Protein AF-A0A35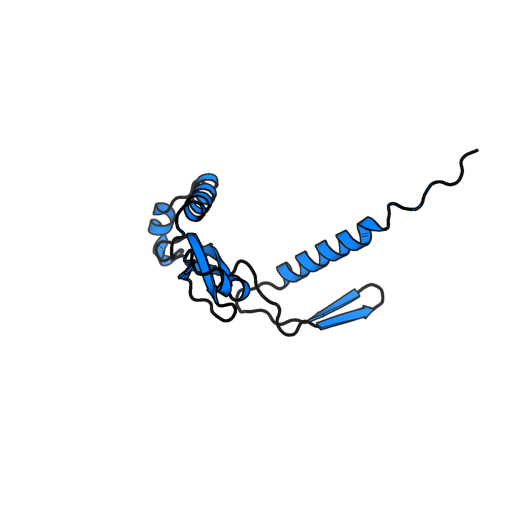3BDF8-F1 (afdb_monomer)

Mean predicted aligned error: 8.3 Å

Radius of gyration: 21.59 Å; Cα contacts (8 Å, |Δi|>4): 158; chains: 1; bounding box: 40×44×65 Å

Secondary structure (DSSP, 8-state):
--EEEESS----EEPPTT-GGGGGGEEEEEEE-STTSPPP-THHHHHHHHHHHTTT--HHHHHHTTTT---EEEES--PPEEEEEEEEETTEEEEEEE--TT--HHHHHHHHHHHHHHHHHSGGGS-------

Structure (mmCIF, N/CA/C/O backbone):
data_AF-A0A353BDF8-F1
#
_entry.id   AF-A0A353BDF8-F1
#
loop_
_atom_site.group_PDB
_atom_site.id
_atom_site.type_symbol
_atom_site.label_atom_id
_atom_site.label_alt_id
_atom_site.label_comp_id
_atom_site.label_asym_id
_atom_site.label_entity_id
_atom_site.label_seq_id
_atom_site.pdbx_PDB_ins_code
_atom_site.Cartn_x
_atom_site.Cartn_y
_atom_site.Cartn_z
_atom_site.occupancy
_atom_site.B_iso_or_equiv
_atom_site.auth_seq_id
_atom_site.auth_comp_id
_atom_site.auth_asym_id
_atom_site.auth_atom_id
_atom_site.pdbx_PDB_model_num
ATOM 1 N N . GLY A 1 1 ? 1.182 9.377 14.504 1.00 87.31 1 GLY A N 1
ATOM 2 C CA . GLY A 1 1 ? -0.249 9.164 14.180 1.00 87.31 1 GLY A CA 1
ATOM 3 C C . GLY A 1 1 ? -0.483 8.105 13.114 1.00 87.31 1 GLY A C 1
ATOM 4 O O . GLY A 1 1 ? -1.536 7.474 13.132 1.00 87.31 1 GLY A O 1
ATOM 5 N N . ASP A 1 2 ? 0.470 7.899 12.197 1.00 91.94 2 ASP A N 1
ATOM 6 C CA . ASP A 1 2 ? 0.391 6.838 11.189 1.00 91.94 2 ASP A CA 1
ATOM 7 C C . ASP A 1 2 ? 0.354 5.431 11.790 1.00 91.94 2 ASP A C 1
ATOM 9 O O . ASP A 1 2 ? 0.802 5.192 12.915 1.00 91.94 2 ASP A O 1
ATOM 13 N N . VAL A 1 3 ? -0.135 4.488 10.988 1.00 95.38 3 VAL A N 1
ATOM 14 C CA . VAL A 1 3 ? -0.015 3.053 11.237 1.00 95.38 3 VAL A CA 1
ATOM 15 C C . VAL A 1 3 ? 1.011 2.477 10.274 1.00 95.38 3 VAL A C 1
ATOM 17 O O . VAL A 1 3 ? 0.960 2.716 9.068 1.00 95.38 3 VAL A O 1
ATOM 20 N N . VAL A 1 4 ? 1.942 1.700 10.812 1.00 95.62 4 VAL A N 1
ATOM 21 C CA . VAL A 1 4 ? 3.078 1.144 10.078 1.00 95.62 4 VAL A CA 1
ATOM 22 C C . VAL A 1 4 ? 3.203 -0.356 10.334 1.00 95.62 4 VAL A C 1
ATOM 24 O O . VAL A 1 4 ? 2.587 -0.908 11.249 1.00 95.62 4 VAL A O 1
ATOM 27 N N . CYS A 1 5 ? 4.023 -1.027 9.536 1.00 94.50 5 CYS A N 1
ATOM 28 C CA . CYS A 1 5 ? 4.575 -2.337 9.866 1.00 94.50 5 CYS A CA 1
ATOM 29 C C . CYS A 1 5 ? 6.077 -2.372 9.566 1.00 94.50 5 CYS A C 1
ATOM 31 O O . CYS A 1 5 ? 6.614 -1.480 8.911 1.00 94.50 5 CYS A O 1
ATOM 33 N N . ARG A 1 6 ? 6.762 -3.426 10.018 1.00 92.75 6 ARG A N 1
ATOM 34 C CA . ARG A 1 6 ? 8.134 -3.719 9.577 1.00 92.75 6 ARG A CA 1
ATOM 35 C C . ARG A 1 6 ? 8.141 -4.101 8.096 1.00 92.75 6 ARG A C 1
ATOM 37 O O . ARG A 1 6 ? 7.143 -4.619 7.591 1.00 92.75 6 ARG A O 1
ATOM 44 N N . ARG A 1 7 ? 9.257 -3.866 7.405 1.00 89.00 7 ARG A N 1
ATOM 45 C CA . ARG A 1 7 ? 9.406 -4.144 5.967 1.00 89.00 7 ARG A CA 1
ATOM 46 C C . ARG A 1 7 ? 9.099 -5.595 5.583 1.00 89.00 7 ARG A C 1
ATOM 48 O O . ARG A 1 7 ? 8.393 -5.830 4.603 1.00 89.00 7 ARG A O 1
ATOM 55 N N . ASP A 1 8 ? 9.561 -6.544 6.381 1.00 87.06 8 ASP A N 1
ATOM 56 C CA . ASP A 1 8 ? 9.359 -7.991 6.236 1.00 87.06 8 ASP A CA 1
ATOM 57 C C . ASP A 1 8 ? 8.060 -8.507 6.887 1.00 87.06 8 ASP A C 1
ATOM 59 O O . ASP A 1 8 ? 7.601 -9.608 6.592 1.00 87.06 8 ASP A O 1
ATOM 63 N N . GLY A 1 9 ? 7.427 -7.701 7.740 1.00 89.31 9 GLY A N 1
ATOM 64 C CA . GLY A 1 9 ? 6.200 -8.048 8.449 1.00 89.31 9 GLY A CA 1
ATOM 65 C C . GLY A 1 9 ? 4.930 -7.517 7.787 1.00 89.31 9 GLY A C 1
ATOM 66 O O . GLY A 1 9 ? 4.965 -6.714 6.861 1.00 89.31 9 GLY A O 1
ATOM 67 N N . THR A 1 10 ? 3.778 -7.944 8.297 1.00 90.69 10 THR A N 1
ATOM 68 C CA . THR A 1 10 ? 2.448 -7.427 7.906 1.00 90.69 10 THR A CA 1
ATOM 69 C C . THR A 1 10 ? 1.635 -6.932 9.099 1.00 90.69 10 THR A C 1
ATOM 71 O O . THR A 1 10 ? 0.531 -6.418 8.936 1.00 90.69 10 THR A O 1
ATOM 74 N N . ARG A 1 11 ? 2.164 -7.083 10.320 1.00 94.69 11 ARG A N 1
ATOM 75 C CA . ARG A 1 11 ? 1.449 -6.740 11.548 1.00 94.69 11 ARG A CA 1
ATOM 76 C C . ARG A 1 11 ? 1.414 -5.216 11.745 1.00 94.69 11 ARG A C 1
ATOM 78 O O . ARG A 1 11 ? 2.487 -4.630 11.905 1.00 94.69 11 ARG A O 1
ATOM 85 N N . PRO A 1 12 ? 0.224 -4.589 11.782 1.00 95.38 12 PRO A N 1
ATOM 86 C CA . PRO A 1 12 ? 0.090 -3.160 12.035 1.00 95.38 12 PRO A CA 1
ATOM 87 C C . PRO A 1 12 ? 0.435 -2.787 13.472 1.00 95.38 12 PRO A C 1
ATOM 89 O O . PRO A 1 12 ? 0.060 -3.493 14.410 1.00 95.38 12 PRO A O 1
ATOM 92 N N . PHE A 1 13 ? 1.074 -1.632 13.637 1.00 94.50 13 PHE A N 1
ATOM 93 C CA . PHE A 1 13 ? 1.218 -0.944 14.915 1.00 94.50 13 PHE A CA 1
ATOM 94 C C . PHE A 1 13 ? 1.272 0.581 14.709 1.00 94.50 13 PHE A C 1
ATOM 96 O O . PHE A 1 13 ? 1.656 1.039 13.630 1.00 94.50 13 PHE A O 1
ATOM 103 N N . PRO A 1 14 ? 0.861 1.385 15.705 1.00 93.75 14 PRO A N 1
ATOM 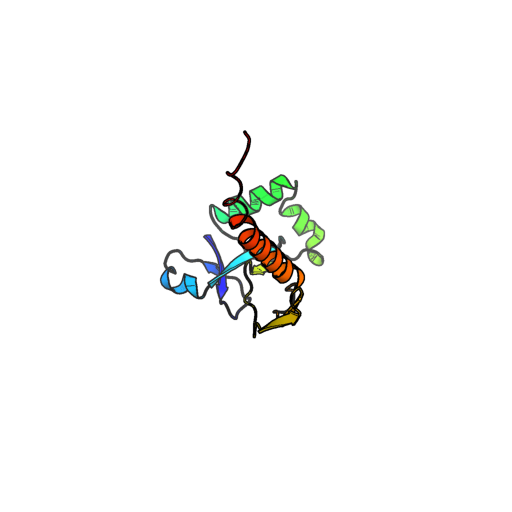104 C CA . PRO A 1 14 ? 0.927 2.837 15.599 1.00 93.75 14 PRO A CA 1
ATOM 105 C C . PRO A 1 14 ? 2.383 3.313 15.643 1.00 93.75 14 PRO A C 1
ATOM 107 O O . PRO A 1 14 ? 3.174 2.848 16.466 1.00 93.75 14 PRO A O 1
ATOM 110 N N . LEU A 1 15 ? 2.733 4.262 14.778 1.00 92.19 15 LEU A N 1
ATOM 111 C CA . LEU A 1 15 ? 4.035 4.917 14.799 1.00 92.19 15 LEU A CA 1
ATOM 112 C C . LEU A 1 15 ? 4.097 5.906 15.971 1.00 92.19 15 LEU A C 1
ATOM 114 O O . LEU A 1 15 ? 3.322 6.867 16.016 1.00 92.19 15 LEU A O 1
ATOM 118 N N . ALA A 1 16 ? 5.020 5.655 16.900 1.00 84.69 16 ALA A N 1
ATOM 119 C CA . ALA A 1 16 ? 5.311 6.539 18.025 1.00 84.69 16 ALA A CA 1
ATOM 120 C C . ALA A 1 16 ? 6.215 7.707 17.599 1.00 84.69 16 ALA A C 1
ATOM 122 O O . ALA A 1 16 ? 7.101 7.533 16.764 1.00 84.69 16 ALA A O 1
ATOM 123 N N . ASP A 1 17 ? 6.042 8.872 18.224 1.00 72.62 17 ASP A N 1
ATOM 124 C CA . ASP A 1 17 ? 6.739 10.107 17.831 1.00 72.62 17 ASP A CA 1
ATOM 125 C C . ASP A 1 17 ? 8.271 10.029 17.998 1.00 72.62 17 ASP A C 1
ATOM 127 O O . ASP A 1 17 ? 9.011 10.666 17.256 1.00 72.62 17 ASP A O 1
ATOM 131 N N . ALA A 1 18 ? 8.767 9.198 18.920 1.00 69.31 18 ALA A N 1
ATOM 132 C CA . ALA A 1 18 ? 10.200 9.001 19.165 1.00 69.31 18 ALA A CA 1
ATOM 133 C C . ALA A 1 18 ? 10.867 7.953 18.243 1.00 69.31 18 ALA A C 1
ATOM 135 O O . ALA A 1 18 ? 12.016 7.587 18.466 1.00 69.31 18 ALA A O 1
ATOM 136 N N . ALA A 1 19 ? 10.167 7.431 17.229 1.00 74.00 19 ALA A N 1
ATOM 137 C CA . ALA A 1 19 ? 10.642 6.316 16.400 1.00 74.00 19 ALA A CA 1
ATOM 138 C C . ALA A 1 19 ? 11.333 6.744 15.087 1.00 74.00 19 ALA A C 1
ATOM 140 O O . ALA A 1 19 ? 11.358 5.966 14.132 1.00 74.00 19 ALA A O 1
ATOM 141 N N . ALA A 1 20 ? 11.885 7.963 15.023 1.00 69.44 20 ALA A N 1
ATOM 142 C CA . ALA A 1 20 ? 12.468 8.531 13.801 1.00 69.44 20 ALA A CA 1
ATOM 143 C C . ALA A 1 20 ? 13.570 7.645 13.187 1.00 69.44 20 ALA A C 1
ATOM 145 O O . ALA A 1 20 ? 13.564 7.402 11.981 1.00 69.44 20 ALA A O 1
ATOM 146 N N . ASP A 1 21 ? 14.449 7.082 14.018 1.00 78.38 21 ASP A N 1
ATOM 147 C CA . ASP A 1 21 ? 15.570 6.246 13.564 1.00 78.38 21 ASP A CA 1
ATOM 148 C C . ASP A 1 21 ? 15.121 4.923 12.925 1.00 78.38 21 ASP A C 1
ATOM 150 O O . ASP A 1 21 ? 15.860 4.311 12.159 1.00 78.38 21 ASP A O 1
ATOM 154 N N . LEU A 1 22 ? 13.891 4.482 13.206 1.00 81.25 22 LEU A N 1
ATOM 155 C CA . LEU A 1 22 ? 13.336 3.247 12.657 1.00 81.25 22 LEU A CA 1
ATOM 156 C C . LEU A 1 22 ? 12.619 3.463 11.322 1.00 81.25 22 LEU A C 1
ATOM 158 O O . LEU A 1 22 ? 12.339 2.485 10.635 1.00 81.25 22 LEU A O 1
ATOM 162 N N . LEU A 1 23 ? 12.327 4.710 10.931 1.00 82.88 23 LEU A N 1
ATOM 163 C CA . LEU A 1 23 ? 11.543 5.026 9.729 1.00 82.88 23 LEU A CA 1
ATOM 164 C C . LEU A 1 23 ? 12.015 4.309 8.450 1.00 82.88 23 LEU A C 1
ATOM 166 O O . LEU A 1 23 ? 11.148 3.826 7.721 1.00 82.88 23 LEU A O 1
ATOM 170 N N . PRO A 1 24 ? 13.325 4.155 8.166 1.00 86.56 24 PRO A N 1
ATOM 171 C CA . PRO A 1 24 ? 13.776 3.447 6.966 1.00 86.56 24 PRO A CA 1
ATOM 172 C C . PRO A 1 24 ? 13.344 1.971 6.910 1.00 86.56 24 PRO A C 1
ATOM 174 O O . PRO A 1 24 ? 13.190 1.400 5.828 1.00 86.56 24 PRO A O 1
ATOM 177 N N . GLU A 1 25 ? 13.127 1.340 8.063 1.00 89.56 25 GLU A N 1
ATOM 178 C CA . GLU A 1 25 ? 12.728 -0.068 8.187 1.00 89.56 25 GLU A CA 1
ATOM 179 C C . GLU A 1 25 ? 11.207 -0.262 8.246 1.00 89.56 25 GLU A C 1
ATOM 181 O O . GLU A 1 25 ? 10.717 -1.399 8.280 1.00 89.56 25 GLU A O 1
ATOM 186 N N . LEU A 1 26 ? 10.454 0.838 8.276 1.00 93.00 26 LEU A N 1
ATOM 187 C CA . LEU A 1 26 ? 9.010 0.846 8.439 1.00 93.00 26 LEU A CA 1
ATOM 188 C C . LEU A 1 26 ? 8.312 1.145 7.120 1.00 93.00 26 LEU A C 1
ATOM 190 O O . LEU A 1 26 ? 8.772 1.934 6.300 1.00 93.00 26 LEU A O 1
ATOM 194 N N . ILE A 1 27 ? 7.167 0.498 6.929 1.00 94.50 27 ILE A N 1
ATOM 195 C CA . ILE A 1 27 ? 6.305 0.696 5.770 1.00 94.50 27 ILE A CA 1
ATOM 196 C C . ILE A 1 27 ? 4.993 1.315 6.254 1.00 94.50 27 ILE A C 1
ATOM 198 O O . ILE A 1 27 ? 4.342 0.722 7.124 1.00 94.50 27 ILE A O 1
ATOM 202 N N . PRO A 1 28 ? 4.583 2.479 5.715 1.00 94.69 28 PRO A N 1
ATOM 203 C CA . PRO A 1 28 ? 3.283 3.060 6.018 1.00 94.69 28 PRO A CA 1
ATOM 204 C C . PRO A 1 28 ? 2.162 2.163 5.496 1.00 94.69 28 PRO A C 1
ATOM 206 O O . PRO A 1 28 ? 2.283 1.527 4.440 1.00 94.69 28 PRO A O 1
ATOM 209 N N . MET A 1 29 ? 1.062 2.105 6.245 1.00 96.25 29 MET A N 1
ATOM 210 C CA . MET A 1 29 ? -0.061 1.239 5.919 1.00 96.25 29 MET A CA 1
ATOM 211 C C . MET A 1 29 ? -1.384 1.991 5.808 1.00 96.25 29 MET A C 1
ATOM 213 O O . MET A 1 29 ? -1.869 2.601 6.760 1.00 96.25 29 MET A O 1
ATOM 217 N N . GLY A 1 30 ? -2.005 1.860 4.640 1.00 95.44 30 GLY A N 1
ATOM 218 C CA . GLY A 1 30 ? -3.291 2.452 4.318 1.00 95.44 30 GLY A CA 1
ATOM 219 C C . GLY A 1 30 ? -4.462 1.676 4.930 1.00 95.44 30 GLY A C 1
ATOM 220 O O . GLY A 1 30 ? -4.325 0.488 5.264 1.00 95.44 30 GLY A O 1
ATOM 221 N N . PRO A 1 31 ? -5.618 2.338 5.089 1.00 95.69 31 PRO A N 1
ATOM 222 C CA . PRO A 1 31 ? -6.809 1.723 5.650 1.00 95.69 31 PRO A CA 1
ATOM 223 C C . PRO A 1 31 ? -7.466 0.767 4.647 1.00 95.69 31 PRO A C 1
ATOM 225 O O . PRO A 1 31 ? -7.683 1.106 3.485 1.00 95.69 31 PRO A O 1
ATOM 228 N N . LEU A 1 32 ? -7.838 -0.422 5.118 1.00 94.81 32 LEU A N 1
ATOM 229 C CA . LEU A 1 32 ? -8.926 -1.211 4.548 1.00 94.81 32 LEU A CA 1
ATOM 230 C C . LEU A 1 32 ? -10.063 -1.161 5.579 1.00 94.81 32 LEU A C 1
ATOM 232 O O . LEU A 1 32 ? -9.992 -1.894 6.567 1.00 94.81 32 LEU A O 1
ATOM 236 N N . PRO A 1 33 ? -11.056 -0.270 5.409 1.00 94.69 33 PRO A N 1
ATOM 237 C CA . PRO A 1 33 ? -12.024 0.044 6.455 1.00 94.69 33 PRO A CA 1
ATOM 238 C C . PRO A 1 33 ? -12.812 -1.171 6.956 1.00 94.69 33 PRO A C 1
ATOM 240 O O . PRO A 1 33 ? -13.195 -2.062 6.192 1.00 94.69 33 PRO A O 1
ATOM 243 N N . GLY A 1 34 ? -13.048 -1.193 8.264 1.00 94.12 34 GLY A N 1
ATOM 244 C CA . GLY A 1 34 ? -13.847 -2.204 8.942 1.00 94.12 34 GLY A CA 1
ATOM 245 C C . GLY A 1 34 ? -13.627 -2.202 10.455 1.00 94.12 34 GLY A C 1
ATOM 246 O O . GLY A 1 34 ? -12.648 -1.631 10.935 1.00 94.12 34 GLY A O 1
ATOM 247 N N . PRO A 1 35 ? -14.523 -2.839 11.223 1.00 92.88 35 PRO A N 1
ATOM 248 C CA . PRO A 1 35 ? -14.575 -2.707 12.677 1.00 92.88 35 PRO A CA 1
ATOM 249 C C . PRO A 1 35 ? -13.397 -3.357 13.418 1.00 92.88 35 PRO A C 1
ATOM 251 O O . PRO A 1 35 ? -13.210 -3.083 14.598 1.00 92.88 35 PRO A O 1
ATOM 254 N N . ASP A 1 36 ? -12.619 -4.221 12.763 1.00 94.12 36 ASP A N 1
ATOM 255 C CA . ASP A 1 36 ? -11.434 -4.865 13.341 1.00 94.12 36 ASP A CA 1
ATOM 256 C C . ASP A 1 36 ? -10.122 -4.178 12.885 1.00 94.12 36 ASP A C 1
ATOM 258 O O . ASP A 1 36 ? -9.028 -4.601 13.268 1.00 94.12 36 ASP A O 1
ATOM 262 N N . MET A 1 37 ? -10.203 -3.122 12.063 1.00 95.50 37 MET A N 1
ATOM 263 C CA . MET A 1 37 ? -9.037 -2.363 11.610 1.00 95.50 37 MET A CA 1
ATOM 264 C C . MET A 1 37 ? -8.409 -1.579 12.771 1.00 95.50 37 MET A C 1
ATOM 266 O O . MET A 1 37 ? -9.100 -0.878 13.505 1.00 95.50 37 MET A O 1
ATOM 270 N N . LEU A 1 38 ? -7.076 -1.610 12.890 1.00 96.12 38 LEU A N 1
ATOM 271 C CA . LEU A 1 38 ? -6.352 -0.718 13.802 1.00 96.12 38 LEU A CA 1
ATOM 272 C C . LEU A 1 38 ? -6.481 0.741 13.315 1.00 96.12 38 LEU A C 1
ATOM 274 O O . LEU A 1 38 ? -6.000 1.035 12.216 1.00 96.12 38 LEU A O 1
ATOM 278 N N . PRO A 1 39 ? -7.093 1.666 14.072 1.00 94.19 39 PRO A N 1
ATOM 279 C CA . PRO A 1 39 ? -7.249 3.048 13.630 1.00 94.19 39 PRO A CA 1
ATOM 280 C C . PRO A 1 39 ? -5.925 3.821 13.715 1.00 94.19 39 PRO A C 1
ATOM 282 O O . PRO A 1 39 ? -5.125 3.612 14.628 1.00 94.19 39 PRO A O 1
ATOM 285 N N . ALA A 1 40 ? -5.717 4.741 12.772 1.00 95.12 40 ALA A N 1
ATOM 286 C CA . ALA A 1 40 ? -4.709 5.784 12.897 1.00 95.12 40 ALA A CA 1
ATOM 287 C C . ALA A 1 40 ? -5.157 6.821 13.941 1.00 95.12 40 ALA A C 1
ATOM 289 O O . ALA A 1 40 ? -6.288 6.784 14.437 1.00 95.12 40 ALA A O 1
ATOM 290 N N . THR A 1 41 ? -4.286 7.772 14.277 1.00 93.56 41 THR A N 1
ATOM 291 C CA . THR A 1 41 ? -4.602 8.837 15.242 1.00 93.56 41 THR A CA 1
ATOM 292 C C . THR A 1 41 ? -4.249 10.228 14.720 1.00 93.56 41 THR A C 1
ATOM 294 O O . THR A 1 41 ? -3.439 10.390 13.801 1.00 93.56 41 THR A O 1
ATOM 297 N N . GLY A 1 42 ? -4.877 11.246 15.319 1.00 93.00 42 GLY A N 1
ATOM 298 C CA . GLY A 1 42 ? -4.643 12.653 14.997 1.00 93.00 42 GLY A CA 1
ATOM 299 C C . GLY A 1 42 ? -4.946 12.989 13.528 1.00 93.00 42 GLY A C 1
ATOM 300 O O . GLY A 1 42 ? -5.887 12.424 12.962 1.00 93.00 42 GLY A O 1
ATOM 301 N N . PRO A 1 43 ? -4.121 13.832 12.876 1.00 93.50 43 PRO A N 1
ATOM 302 C CA . PRO A 1 43 ? -4.374 14.304 11.510 1.00 93.50 43 PRO A CA 1
ATOM 303 C C . PRO A 1 43 ? -4.482 13.199 10.451 1.00 93.50 43 PRO A C 1
ATOM 305 O O . PRO A 1 43 ? -5.075 13.400 9.397 1.00 93.50 43 PRO A O 1
ATOM 308 N N . VAL A 1 44 ? -3.878 12.030 10.685 1.00 93.81 44 VAL A N 1
ATOM 309 C CA . VAL A 1 44 ? -3.965 10.896 9.750 1.00 93.81 44 VAL A CA 1
ATOM 310 C C . VAL A 1 44 ? -5.365 10.296 9.790 1.00 93.81 44 VAL A C 1
ATOM 312 O O . VAL A 1 44 ? -5.971 10.108 8.741 1.00 93.81 44 VAL A O 1
ATOM 315 N N . ARG A 1 45 ? -5.919 10.085 10.991 1.00 94.75 45 ARG A N 1
ATOM 316 C CA . ARG A 1 45 ? -7.297 9.604 11.155 1.00 94.75 45 ARG A CA 1
ATOM 317 C C . ARG A 1 45 ? -8.300 10.561 10.523 1.00 94.75 45 ARG A C 1
ATOM 319 O O . ARG A 1 45 ? -9.204 10.113 9.836 1.00 94.75 45 ARG A O 1
ATOM 326 N N . GLU A 1 46 ? -8.118 11.861 10.733 1.00 95.25 46 GLU A N 1
ATOM 327 C CA . GLU A 1 46 ? -8.991 12.891 10.159 1.00 95.25 46 GLU A CA 1
ATOM 328 C C . GLU A 1 46 ? -9.013 12.829 8.627 1.00 95.25 46 GLU A C 1
ATOM 330 O O . GLU A 1 46 ? -10.081 12.903 8.026 1.00 95.25 46 GLU A O 1
ATOM 335 N N . ARG A 1 47 ? -7.855 12.616 7.986 1.00 94.69 47 ARG A N 1
ATOM 336 C CA . ARG A 1 47 ? -7.777 12.424 6.529 1.00 94.69 47 ARG A CA 1
ATOM 337 C C . ARG A 1 47 ? -8.456 11.134 6.078 1.00 94.69 47 ARG A C 1
ATOM 339 O O . ARG A 1 47 ? -9.181 11.158 5.090 1.00 94.69 47 ARG A O 1
ATOM 346 N N . GLU A 1 48 ? -8.236 10.029 6.791 1.00 95.38 48 GLU A N 1
ATOM 347 C CA . GLU A 1 48 ? -8.885 8.746 6.486 1.00 95.38 48 GLU A CA 1
ATOM 348 C C . GLU A 1 48 ? -10.413 8.859 6.566 1.00 95.38 48 GLU A C 1
ATOM 350 O O . GLU A 1 48 ? -11.100 8.437 5.636 1.00 95.38 48 GLU A O 1
ATOM 355 N N . SER A 1 49 ? -10.939 9.482 7.626 1.00 93.62 49 SER A N 1
ATOM 356 C CA . SER A 1 49 ? -12.373 9.746 7.781 1.00 93.62 49 SER A CA 1
ATOM 357 C C . SER A 1 49 ? -12.899 10.675 6.689 1.00 93.62 49 SER A C 1
ATOM 359 O O . SER A 1 49 ? -13.886 10.341 6.046 1.00 93.62 49 SER A O 1
ATOM 361 N N . ALA A 1 50 ? -12.194 11.767 6.376 1.00 95.62 50 ALA A N 1
ATOM 362 C CA . ALA A 1 50 ? -12.609 12.688 5.318 1.00 95.62 50 ALA A CA 1
ATOM 363 C C . ALA A 1 50 ? -12.685 12.017 3.933 1.00 95.62 50 ALA A C 1
ATOM 365 O O . ALA A 1 50 ? -13.552 12.357 3.129 1.00 95.62 50 ALA A O 1
ATOM 366 N N . CYS A 1 51 ? -11.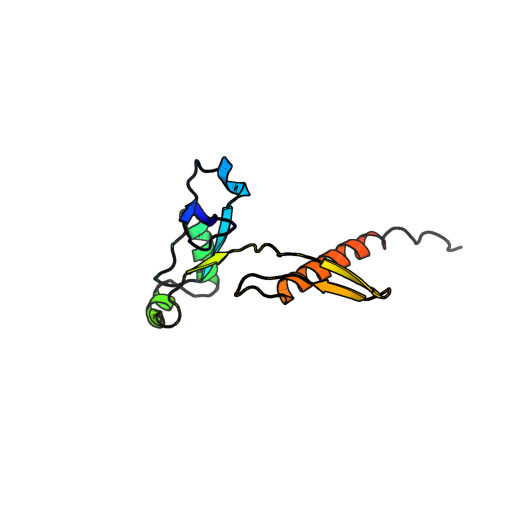803 11.055 3.634 1.00 94.94 51 CYS A N 1
ATOM 367 C CA . CYS A 1 51 ? -11.887 10.266 2.404 1.00 94.94 51 CYS A CA 1
ATOM 368 C C . CYS A 1 51 ? -13.129 9.361 2.365 1.00 94.94 51 CYS A C 1
ATOM 370 O O . CYS A 1 51 ? -13.706 9.189 1.295 1.00 94.94 51 CYS A O 1
ATOM 372 N N . LEU A 1 52 ? -13.546 8.787 3.499 1.00 94.31 52 LEU A N 1
ATOM 373 C CA . LEU A 1 52 ? -14.782 7.998 3.585 1.00 94.31 52 LEU A CA 1
ATOM 374 C C . LEU A 1 52 ? -16.025 8.882 3.473 1.00 94.31 52 LEU A C 1
ATOM 376 O O . LEU A 1 52 ? -16.935 8.551 2.712 1.00 94.31 52 LEU A O 1
ATOM 380 N N . ASP A 1 53 ? -16.013 10.041 4.129 1.00 95.50 53 ASP A N 1
ATOM 381 C CA . ASP A 1 53 ? -17.105 11.013 4.075 1.00 95.50 53 ASP A CA 1
ATOM 382 C C . ASP A 1 53 ? -17.354 11.501 2.638 1.00 95.50 53 ASP A C 1
ATOM 384 O O . ASP A 1 53 ? -18.501 11.631 2.212 1.00 95.50 53 ASP A O 1
ATOM 388 N N . GLN A 1 54 ? -16.294 11.695 1.840 1.00 96.56 54 GLN A N 1
ATOM 389 C CA . GLN A 1 54 ? -16.403 12.026 0.408 1.00 96.56 54 GLN A CA 1
ATOM 390 C C . GLN A 1 54 ? -17.105 10.940 -0.418 1.00 96.56 54 GLN A C 1
ATOM 392 O O . GLN A 1 54 ? -17.669 11.236 -1.471 1.00 96.56 54 GLN A O 1
ATOM 397 N N . LEU A 1 55 ? -17.076 9.691 0.049 1.00 95.00 55 LEU A N 1
ATOM 398 C CA . LEU A 1 55 ? -17.776 8.560 -0.557 1.00 95.00 55 LEU A CA 1
ATOM 399 C C . LEU A 1 55 ? -19.167 8.337 0.061 1.00 95.00 55 LEU A C 1
ATOM 401 O O . LEU A 1 55 ? -19.862 7.407 -0.345 1.00 95.00 55 LEU A O 1
ATOM 405 N N . GLY A 1 56 ? -19.577 9.170 1.026 1.00 95.44 56 GLY A N 1
ATOM 406 C CA . GLY A 1 56 ? -20.824 9.016 1.775 1.00 95.44 56 GLY A CA 1
ATOM 407 C 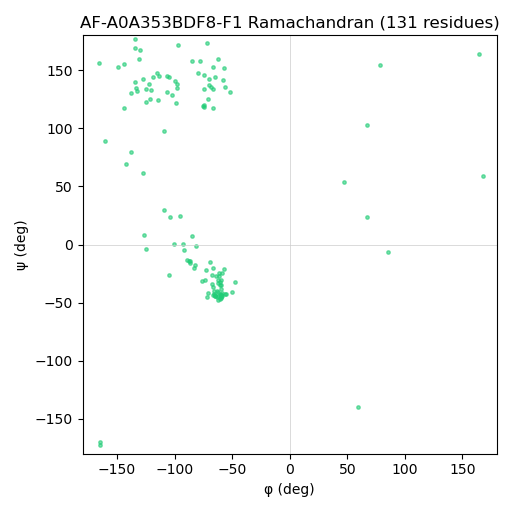C . GLY A 1 56 ? -20.838 7.788 2.687 1.00 95.44 56 GLY A C 1
ATOM 408 O O . GLY A 1 56 ? -21.915 7.277 2.982 1.00 95.44 56 GLY A O 1
ATOM 409 N N . LEU A 1 57 ? -19.661 7.295 3.082 1.00 93.44 57 LEU A N 1
ATOM 410 C CA . LEU A 1 57 ? -19.492 6.117 3.927 1.00 93.44 57 LEU A CA 1
ATOM 411 C C . LEU A 1 57 ? -19.061 6.525 5.332 1.00 93.44 57 LEU A C 1
ATOM 413 O O . LEU A 1 57 ? -18.260 7.440 5.500 1.00 93.44 57 LEU A O 1
ATOM 417 N N . ASN A 1 58 ? -19.525 5.784 6.331 1.00 90.12 58 ASN A N 1
ATOM 418 C CA . ASN A 1 58 ? -19.092 5.930 7.716 1.00 90.12 58 ASN A CA 1
ATOM 419 C C . ASN A 1 58 ? -18.806 4.563 8.370 1.00 90.12 58 ASN A C 1
ATOM 421 O O . ASN A 1 58 ? -18.995 3.502 7.774 1.00 90.12 58 ASN A O 1
ATOM 425 N N . ASP A 1 59 ? -18.341 4.580 9.620 1.00 86.12 59 ASP A N 1
ATOM 426 C CA . ASP A 1 59 ? -17.985 3.362 10.360 1.00 86.12 59 ASP A CA 1
ATOM 427 C C . ASP A 1 59 ? -19.183 2.409 10.585 1.00 86.12 59 ASP A C 1
ATOM 429 O O . ASP A 1 59 ? -19.002 1.186 10.632 1.00 86.12 59 ASP A O 1
ATOM 433 N N . GLU A 1 60 ? -20.411 2.931 10.695 1.00 88.94 60 GLU A N 1
ATOM 434 C CA . GLU A 1 60 ? -21.625 2.125 10.888 1.00 88.94 60 GLU A CA 1
ATOM 435 C C . GLU A 1 60 ? -21.946 1.277 9.654 1.00 88.94 60 GLU A C 1
ATOM 437 O O . GLU A 1 60 ? -22.382 0.127 9.793 1.00 88.94 60 GLU A O 1
ATOM 442 N N . ASP A 1 61 ? -21.659 1.788 8.453 1.00 90.88 61 ASP A N 1
ATOM 443 C CA . ASP A 1 61 ? -21.826 1.040 7.205 1.00 90.88 61 ASP A CA 1
ATOM 444 C C . ASP A 1 61 ? -20.979 -0.238 7.222 1.00 90.88 61 ASP A C 1
ATOM 446 O O . ASP A 1 61 ? -21.463 -1.333 6.915 1.00 90.88 61 ASP A O 1
ATOM 450 N N . PHE A 1 62 ? -19.727 -0.140 7.675 1.00 91.06 62 PHE A N 1
ATOM 451 C CA . PHE A 1 62 ? -18.843 -1.300 7.791 1.00 91.06 62 PHE A CA 1
ATOM 452 C C . PHE A 1 62 ? -19.219 -2.221 8.958 1.00 91.06 62 PHE A C 1
ATOM 454 O O . PHE A 1 62 ? -19.021 -3.439 8.869 1.00 91.06 62 PHE A O 1
ATOM 461 N N . ALA A 1 63 ? -19.784 -1.680 10.041 1.00 87.62 63 ALA A N 1
ATOM 462 C CA . ALA A 1 63 ? -20.287 -2.476 11.158 1.00 87.62 63 ALA A CA 1
ATOM 463 C C . ALA A 1 63 ? -21.492 -3.337 10.742 1.00 87.62 63 ALA A C 1
ATOM 465 O O . ALA A 1 63 ? -21.558 -4.521 11.093 1.00 87.62 63 ALA A O 1
ATOM 466 N N . ARG A 1 64 ? -22.403 -2.787 9.926 1.00 88.19 64 ARG A N 1
ATOM 467 C CA . ARG A 1 64 ? -23.574 -3.501 9.392 1.00 88.19 64 ARG A CA 1
ATOM 468 C C . ARG A 1 64 ? -23.184 -4.725 8.561 1.00 88.19 64 ARG A C 1
ATOM 470 O O . ARG A 1 64 ? -23.864 -5.750 8.622 1.00 88.19 64 ARG A O 1
ATOM 477 N N . PHE A 1 65 ? -22.069 -4.651 7.836 1.00 85.50 65 PHE A N 1
ATOM 478 C CA . PHE A 1 65 ? -21.557 -5.732 6.988 1.00 85.50 65 PHE A CA 1
ATOM 479 C C . PHE A 1 65 ? -20.291 -6.397 7.543 1.00 85.50 65 PHE A C 1
ATOM 481 O O . PHE A 1 65 ? -19.500 -6.956 6.782 1.00 85.50 65 PHE A O 1
ATOM 488 N N . LYS A 1 66 ? -20.119 -6.436 8.874 1.00 81.94 66 LYS A N 1
ATOM 489 C CA . LYS A 1 66 ? -18.902 -6.930 9.551 1.00 81.94 66 LYS A CA 1
ATOM 490 C C . LYS A 1 66 ? -18.370 -8.283 9.050 1.00 81.94 66 LYS A C 1
ATOM 492 O O . LYS A 1 66 ? -17.164 -8.508 9.061 1.00 81.94 66 LYS A O 1
ATOM 497 N N . ARG A 1 67 ? -19.236 -9.201 8.601 1.00 84.81 67 ARG A N 1
ATOM 498 C CA . ARG A 1 67 ? -18.810 -10.505 8.047 1.00 84.81 67 ARG A CA 1
ATOM 499 C C . ARG A 1 67 ? -18.061 -10.393 6.714 1.00 84.81 67 ARG A C 1
ATOM 501 O O . ARG A 1 67 ? -17.258 -11.269 6.413 1.00 84.81 67 ARG A O 1
ATOM 508 N N . HIS A 1 68 ? -18.309 -9.338 5.944 1.00 84.94 68 HIS A N 1
ATOM 509 C CA . HIS A 1 68 ? -17.709 -9.091 4.631 1.00 84.94 68 HIS A CA 1
ATOM 510 C C . HIS A 1 68 ? -16.624 -8.011 4.674 1.00 84.94 68 HIS A C 1
ATOM 512 O O . HIS A 1 68 ? -15.693 -8.050 3.877 1.00 84.94 68 HIS A O 1
ATOM 518 N N . SER A 1 69 ? -16.704 -7.088 5.633 1.00 86.88 69 SER A N 1
ATOM 519 C CA . SER A 1 69 ? -15.788 -5.956 5.772 1.00 86.88 69 SER A CA 1
ATOM 520 C C . SER A 1 69 ? -15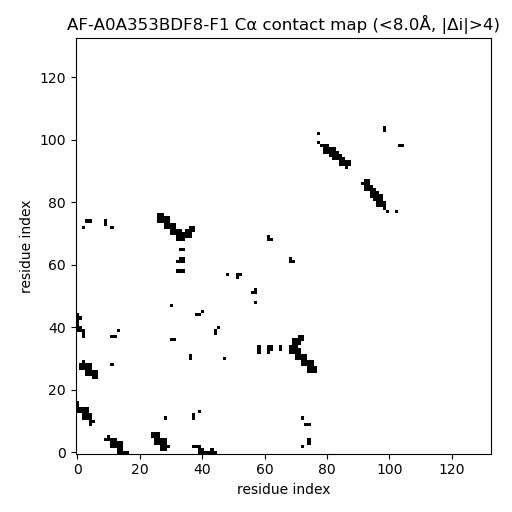.211 -5.886 7.180 1.00 86.88 69 SER A C 1
ATOM 522 O O . SER A 1 69 ? -15.437 -4.919 7.897 1.00 86.88 69 SER A O 1
ATOM 524 N N . ARG A 1 70 ? -14.472 -6.920 7.608 1.00 92.25 70 ARG A N 1
ATOM 525 C CA . ARG A 1 70 ? -13.797 -6.903 8.923 1.00 92.25 70 ARG A CA 1
ATOM 526 C C . ARG A 1 70 ? -12.793 -5.757 9.038 1.00 92.25 70 ARG A C 1
ATOM 528 O O . ARG A 1 70 ? -12.642 -5.191 10.112 1.00 92.25 70 ARG A O 1
ATOM 535 N N . GLY A 1 71 ? -12.172 -5.392 7.920 1.00 93.38 71 GLY A N 1
ATOM 536 C CA . GLY A 1 71 ? -11.165 -4.345 7.848 1.00 93.38 71 GLY A CA 1
ATOM 537 C C . GLY A 1 71 ? -9.795 -4.802 8.338 1.00 93.38 71 GLY A C 1
ATOM 538 O O . GLY A 1 71 ? -9.660 -5.758 9.099 1.00 93.38 71 GLY A O 1
ATOM 539 N N . THR A 1 72 ? -8.760 -4.145 7.834 1.00 94.62 72 THR A N 1
ATOM 540 C CA . THR A 1 72 ? -7.358 -4.367 8.198 1.00 94.62 72 THR A CA 1
ATOM 541 C C . THR A 1 72 ? -6.520 -3.185 7.700 1.00 94.62 72 THR A C 1
ATOM 543 O O . THR A 1 72 ? -7.045 -2.166 7.261 1.00 94.62 72 THR A O 1
ATOM 546 N N . ARG A 1 73 ? -5.199 -3.300 7.763 1.00 95.94 73 ARG A N 1
ATOM 547 C CA . ARG A 1 73 ? -4.256 -2.346 7.190 1.00 95.94 73 ARG A CA 1
ATOM 548 C C . ARG A 1 73 ? -3.498 -2.999 6.045 1.00 95.94 73 ARG A C 1
ATOM 550 O O . ARG A 1 73 ? -3.208 -4.194 6.097 1.00 95.94 73 ARG A O 1
ATOM 557 N N . ARG A 1 74 ? -3.183 -2.221 5.012 1.00 94.88 74 ARG A N 1
ATOM 558 C CA . ARG A 1 74 ? -2.448 -2.696 3.838 1.00 94.88 74 ARG A CA 1
ATOM 559 C C . ARG A 1 74 ? -1.211 -1.846 3.608 1.00 94.88 74 ARG A C 1
ATOM 561 O O . ARG A 1 74 ? -1.307 -0.623 3.628 1.00 94.88 74 ARG A O 1
ATOM 568 N N . LYS A 1 75 ? -0.069 -2.485 3.350 1.00 95.12 75 LYS A N 1
ATOM 569 C CA . LYS A 1 75 ? 1.155 -1.787 2.943 1.00 95.12 75 LYS A CA 1
ATOM 570 C C . LYS A 1 75 ? 0.867 -0.873 1.755 1.00 95.12 75 LYS A C 1
ATOM 572 O O . LYS A 1 75 ? 0.249 -1.297 0.780 1.00 95.12 75 LYS A O 1
ATOM 577 N N . MET A 1 76 ? 1.311 0.376 1.851 1.00 93.81 76 MET A N 1
ATOM 578 C CA . MET A 1 76 ? 1.184 1.340 0.752 1.00 93.81 76 MET A CA 1
ATOM 579 C C . MET A 1 76 ? 2.304 1.192 -0.277 1.00 93.81 76 MET A C 1
ATOM 581 O O . MET A 1 76 ? 2.160 1.636 -1.411 1.00 93.81 76 MET A O 1
ATOM 585 N N . VAL A 1 77 ? 3.413 0.567 0.119 1.00 92.19 77 VAL A N 1
ATOM 586 C CA . VAL A 1 77 ? 4.587 0.351 -0.723 1.00 92.19 77 VAL A CA 1
ATOM 587 C C . VAL A 1 77 ? 5.021 -1.098 -0.582 1.00 92.19 77 VAL A C 1
ATOM 589 O O . VAL A 1 77 ? 5.145 -1.610 0.530 1.00 92.19 77 VAL A O 1
ATOM 592 N N . GLU A 1 78 ? 5.269 -1.740 -1.716 1.00 91.12 78 GLU A N 1
ATOM 593 C CA . GLU A 1 78 ? 5.807 -3.093 -1.789 1.00 91.12 78 GLU A CA 1
ATOM 594 C C . GLU A 1 78 ? 7.186 -3.061 -2.439 1.00 91.12 78 GLU A C 1
ATOM 596 O O . GLU A 1 78 ? 7.471 -2.216 -3.288 1.00 91.12 78 GLU A O 1
ATOM 601 N N . THR A 1 79 ? 8.055 -3.978 -2.021 1.00 89.31 79 THR A N 1
ATOM 602 C CA . THR A 1 79 ? 9.393 -4.131 -2.601 1.00 89.31 79 THR A CA 1
ATOM 603 C C . THR A 1 79 ? 9.392 -5.322 -3.548 1.00 89.31 79 THR A C 1
ATOM 605 O O . THR A 1 79 ? 8.960 -6.410 -3.169 1.00 89.31 79 THR A O 1
ATOM 608 N N . LEU A 1 80 ? 9.871 -5.113 -4.776 1.00 93.31 80 LEU A N 1
ATOM 609 C CA . LEU A 1 80 ? 10.100 -6.197 -5.729 1.00 93.31 80 LEU A CA 1
ATOM 610 C C . LEU A 1 80 ? 11.219 -7.103 -5.221 1.00 93.31 80 LEU A C 1
ATOM 612 O O . LEU A 1 80 ? 12.266 -6.612 -4.801 1.00 93.31 80 LEU A O 1
ATOM 616 N N . GLN A 1 81 ? 11.003 -8.411 -5.286 1.00 93.81 81 GLN A N 1
ATOM 617 C CA . GLN A 1 81 ? 12.031 -9.406 -5.001 1.00 93.81 81 GLN A CA 1
ATOM 618 C C . GLN A 1 81 ? 12.647 -9.884 -6.314 1.00 93.81 81 GLN A C 1
ATOM 620 O O . GLN A 1 81 ? 11.924 -10.084 -7.291 1.00 93.81 81 GLN A O 1
ATOM 625 N N . ASP A 1 82 ? 13.971 -10.028 -6.322 1.00 95.44 82 ASP A N 1
ATOM 626 C CA . ASP A 1 82 ? 14.759 -10.532 -7.452 1.00 95.44 82 ASP A CA 1
ATOM 627 C C . ASP A 1 82 ? 14.390 -9.886 -8.807 1.00 95.44 82 ASP A C 1
ATOM 629 O O . ASP A 1 82 ? 14.027 -10.589 -9.753 1.00 95.44 82 ASP 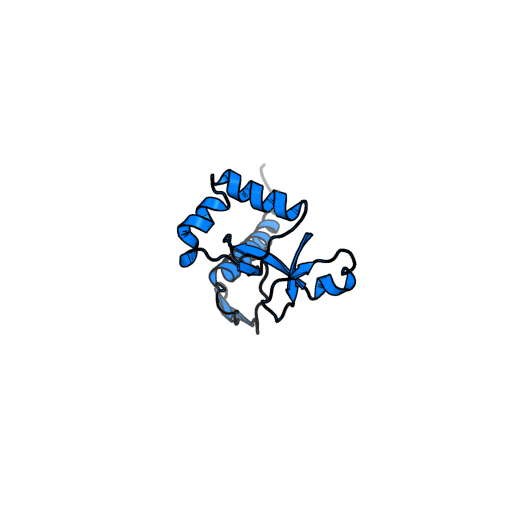A O 1
ATOM 633 N N . PRO A 1 83 ? 14.393 -8.539 -8.915 1.00 96.25 83 PRO A N 1
ATOM 634 C CA . PRO A 1 83 ? 14.022 -7.883 -10.157 1.00 96.25 83 PRO A CA 1
ATOM 635 C C . PRO A 1 83 ? 15.100 -8.088 -11.226 1.00 96.25 83 PRO A C 1
ATOM 637 O O . PRO A 1 83 ? 16.257 -7.707 -11.053 1.00 96.25 83 PRO A O 1
ATOM 640 N N . GLU A 1 84 ? 14.685 -8.608 -12.373 1.00 97.06 84 GLU A N 1
ATOM 641 C CA . GLU A 1 84 ? 15.508 -8.762 -13.565 1.00 97.06 84 GLU A CA 1
ATOM 642 C C . GLU A 1 84 ? 14.872 -8.026 -14.743 1.00 97.06 84 GLU A C 1
ATOM 644 O O . GLU A 1 84 ? 13.661 -8.091 -14.977 1.00 97.06 84 GLU A O 1
ATOM 649 N N . VAL A 1 85 ? 15.706 -7.344 -15.527 1.00 95.38 85 VAL A N 1
ATOM 650 C CA . VAL A 1 85 ? 15.293 -6.682 -16.763 1.00 95.38 85 VAL A CA 1
ATOM 651 C C . VAL A 1 85 ? 16.282 -6.999 -17.874 1.00 95.38 85 VAL A C 1
ATOM 653 O O . VAL A 1 85 ? 17.495 -6.943 -17.693 1.00 95.38 85 VAL A O 1
ATOM 656 N N . SER A 1 86 ? 15.755 -7.338 -19.044 1.00 96.25 86 SER A N 1
ATOM 657 C CA . SER A 1 86 ? 16.542 -7.576 -20.251 1.00 96.25 86 SER A CA 1
ATOM 658 C C . SER A 1 86 ? 15.798 -7.071 -21.482 1.00 96.25 86 SER A C 1
ATOM 660 O O . SER A 1 86 ? 14.568 -6.982 -21.498 1.00 96.25 86 SER A O 1
ATOM 662 N N . LEU A 1 87 ? 16.541 -6.743 -22.536 1.00 95.88 87 LEU A N 1
ATOM 663 C CA . LEU A 1 87 ? 15.951 -6.511 -23.849 1.00 95.88 87 LEU A CA 1
ATOM 664 C C . LEU A 1 87 ? 15.568 -7.865 -24.449 1.00 95.88 87 LEU A C 1
ATOM 666 O O . LEU A 1 87 ? 16.421 -8.724 -24.659 1.00 95.88 87 LEU A O 1
ATOM 670 N N . ALA A 1 88 ? 14.283 -8.055 -24.737 1.00 95.62 88 ALA A N 1
ATOM 671 C CA . ALA A 1 88 ? 13.829 -9.179 -25.548 1.00 95.62 88 ALA A CA 1
ATOM 672 C C . ALA A 1 88 ? 14.133 -8.935 -27.037 1.00 95.62 88 ALA A C 1
ATOM 674 O O . ALA A 1 88 ? 14.371 -9.881 -27.783 1.00 95.62 88 ALA A O 1
ATOM 675 N N . ASN A 1 89 ? 14.108 -7.664 -27.455 1.00 95.06 89 ASN A N 1
ATOM 676 C CA . ASN A 1 89 ? 14.617 -7.126 -28.719 1.00 95.06 89 ASN A CA 1
ATOM 677 C C . ASN A 1 89 ? 14.720 -5.588 -28.603 1.00 95.06 89 ASN A C 1
ATOM 679 O O . ASN A 1 89 ? 14.493 -5.036 -27.528 1.00 95.06 89 ASN A O 1
ATOM 683 N N . GLU A 1 90 ? 15.012 -4.888 -29.702 1.00 92.56 90 GLU A N 1
ATOM 684 C CA . GLU A 1 90 ? 15.164 -3.420 -29.745 1.00 92.56 90 GLU A CA 1
ATOM 685 C C . GLU A 1 90 ? 13.946 -2.622 -29.246 1.00 92.56 90 GLU A C 1
ATOM 687 O O . GLU A 1 90 ? 14.076 -1.451 -28.904 1.00 92.56 90 GLU A O 1
ATOM 692 N N . ARG A 1 91 ? 12.752 -3.225 -29.222 1.00 91.25 91 ARG A N 1
ATOM 693 C CA . ARG A 1 91 ? 11.485 -2.552 -28.889 1.00 91.25 91 ARG A CA 1
ATOM 694 C C . ARG A 1 91 ? 10.697 -3.247 -27.782 1.00 91.25 91 ARG A C 1
ATOM 696 O O . ARG A 1 91 ? 9.547 -2.891 -27.540 1.00 91.25 91 ARG A O 1
ATOM 703 N N . ALA A 1 92 ? 11.278 -4.250 -27.130 1.00 93.19 92 ALA A N 1
ATOM 704 C CA . ALA A 1 92 ? 10.591 -5.036 -26.118 1.00 93.19 92 ALA A CA 1
ATOM 705 C C . ALA A 1 92 ? 11.502 -5.308 -24.923 1.00 93.19 92 ALA A C 1
ATOM 707 O O . ALA A 1 92 ? 12.616 -5.810 -25.071 1.00 93.19 92 ALA A O 1
ATOM 708 N N . LEU A 1 93 ? 10.979 -5.041 -23.729 1.00 94.12 93 LEU A N 1
ATOM 709 C CA . LEU A 1 93 ? 11.604 -5.412 -22.466 1.00 94.12 93 LEU A CA 1
ATOM 710 C C . LEU A 1 93 ? 10.985 -6.711 -21.953 1.00 94.12 93 LEU A C 1
ATOM 712 O O . LEU A 1 93 ? 9.765 -6.871 -21.938 1.00 94.12 93 LEU A O 1
ATOM 716 N N . ARG A 1 94 ? 11.835 -7.628 -21.497 1.00 96.38 94 ARG A N 1
ATOM 717 C CA . ARG A 1 94 ? 11.447 -8.744 -20.639 1.00 96.38 94 ARG A CA 1
ATOM 718 C C . ARG A 1 94 ? 11.789 -8.356 -19.209 1.00 96.38 94 ARG A C 1
ATOM 720 O O . ARG A 1 94 ? 12.947 -8.082 -18.904 1.00 96.38 94 ARG A O 1
ATOM 727 N N . VAL A 1 95 ? 10.776 -8.358 -18.352 1.00 96.31 95 VAL A N 1
ATOM 728 C CA . VAL A 1 95 ? 10.914 -8.056 -16.927 1.00 96.31 95 VAL A CA 1
ATOM 729 C C . VAL A 1 95 ? 10.448 -9.271 -16.135 1.00 96.31 95 VAL A C 1
ATOM 731 O O . VAL A 1 95 ? 9.391 -9.828 -16.435 1.00 96.31 95 VAL A O 1
ATOM 734 N N . ALA A 1 96 ? 11.232 -9.679 -15.146 1.00 97.75 96 ALA A N 1
ATOM 735 C CA . ALA A 1 96 ? 10.879 -10.714 -14.186 1.00 97.75 96 ALA A CA 1
ATOM 736 C C . ALA A 1 96 ? 11.074 -10.168 -12.769 1.00 97.75 96 ALA A C 1
ATOM 738 O O . ALA A 1 96 ? 11.970 -9.367 -12.525 1.00 97.75 96 ALA A O 1
ATOM 739 N N . PHE A 1 97 ? 10.188 -10.541 -11.854 1.00 97.50 97 PHE A N 1
ATOM 740 C CA . PHE A 1 97 ? 10.262 -10.184 -10.440 1.00 97.50 97 PHE A CA 1
ATOM 741 C C . PHE A 1 97 ? 9.292 -11.065 -9.656 1.00 97.50 97 PHE A C 1
ATOM 743 O O . PHE A 1 97 ? 8.283 -11.535 -10.192 1.00 97.50 97 PHE A O 1
ATOM 750 N N . THR A 1 98 ? 9.562 -11.226 -8.368 1.00 96.94 98 THR A N 1
ATOM 751 C CA . THR A 1 98 ? 8.656 -11.868 -7.418 1.00 96.94 98 THR A CA 1
ATOM 752 C C . THR A 1 98 ? 7.900 -10.807 -6.624 1.00 96.94 98 THR A C 1
ATOM 754 O O . THR A 1 98 ? 8.445 -9.764 -6.250 1.00 96.94 98 THR A O 1
ATOM 757 N N . LEU A 1 99 ? 6.613 -11.068 -6.382 1.00 94.25 99 LEU A N 1
ATOM 758 C CA . LEU A 1 99 ? 5.737 -10.202 -5.604 1.00 94.25 99 LEU A CA 1
ATOM 759 C C . LEU A 1 99 ? 5.204 -10.915 -4.362 1.00 94.25 99 LEU A C 1
ATOM 761 O O . LEU A 1 99 ? 4.848 -12.094 -4.440 1.00 94.25 99 LEU A O 1
ATOM 765 N N . PRO A 1 100 ? 5.042 -10.186 -3.245 1.00 91.06 100 PRO A N 1
ATOM 766 C CA . PRO A 1 100 ? 4.276 -10.675 -2.110 1.00 91.06 100 PRO A CA 1
ATOM 767 C C . PRO 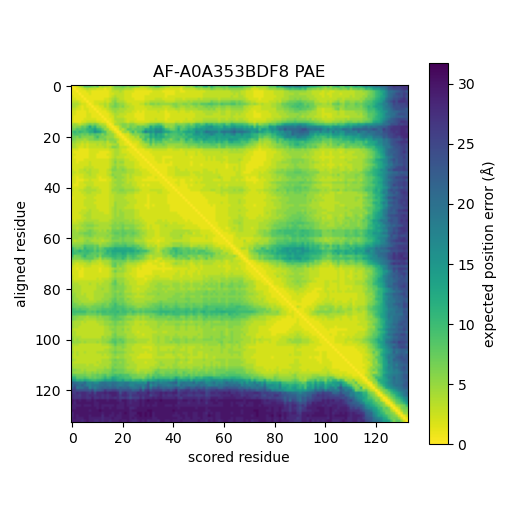A 1 100 ? 2.841 -11.040 -2.503 1.00 91.06 100 PRO A C 1
ATOM 769 O O . PRO A 1 100 ? 2.247 -10.450 -3.412 1.00 91.06 100 PRO A O 1
ATOM 772 N N . ALA A 1 101 ? 2.254 -11.989 -1.774 1.00 89.62 101 ALA A N 1
ATOM 773 C CA . ALA A 1 101 ? 0.862 -12.369 -1.972 1.00 89.62 101 ALA A CA 1
ATOM 774 C C . ALA A 1 101 ? -0.072 -11.154 -1.834 1.00 89.62 101 ALA A C 1
ATOM 776 O O . ALA A 1 101 ? 0.050 -10.350 -0.911 1.00 89.62 101 ALA A O 1
ATOM 777 N N . GLY A 1 102 ? -1.027 -11.039 -2.758 1.00 88.69 102 GLY A N 1
ATOM 778 C CA . GLY A 1 102 ? -1.980 -9.930 -2.800 1.00 88.69 102 GLY A CA 1
ATOM 779 C C . GLY A 1 102 ? -1.481 -8.686 -3.536 1.00 88.69 102 GLY A C 1
ATOM 780 O O . GLY A 1 102 ? -2.287 -7.781 -3.749 1.00 88.69 102 GLY A O 1
ATOM 781 N N . SER A 1 103 ? -0.217 -8.633 -3.960 1.00 93.38 103 SER A N 1
ATOM 782 C CA . SER A 1 103 ? 0.323 -7.580 -4.829 1.00 93.38 103 SER A CA 1
ATOM 783 C C . SER A 1 103 ? 0.066 -7.874 -6.307 1.00 93.38 103 SER A C 1
ATOM 785 O O . SER A 1 103 ? -0.154 -9.017 -6.702 1.00 93.38 103 SER A O 1
ATOM 787 N N . PHE A 1 104 ? 0.091 -6.832 -7.141 1.00 95.31 104 PHE A N 1
ATOM 788 C CA . PHE A 1 104 ? -0.295 -6.930 -8.549 1.00 95.31 104 PHE A CA 1
ATOM 789 C C . PHE A 1 104 ? 0.848 -6.509 -9.471 1.00 9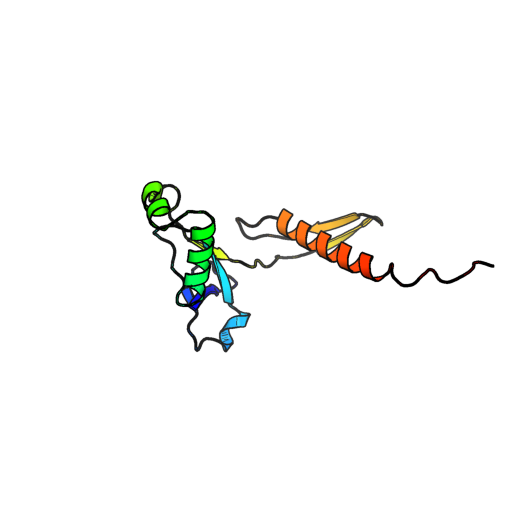5.31 104 PHE A C 1
ATOM 791 O O . PHE A 1 104 ? 1.330 -5.379 -9.397 1.00 95.31 104 PHE A O 1
ATOM 798 N N . ALA A 1 105 ? 1.228 -7.389 -10.402 1.00 96.31 105 ALA A N 1
ATOM 799 C CA . ALA A 1 105 ? 2.247 -7.098 -11.414 1.00 96.31 105 ALA A CA 1
ATOM 800 C C . ALA A 1 105 ? 1.863 -5.907 -12.306 1.00 96.31 105 ALA A C 1
ATOM 802 O O . ALA A 1 105 ? 2.723 -5.146 -12.735 1.00 96.31 105 ALA A O 1
ATOM 803 N N . THR A 1 106 ? 0.567 -5.693 -12.535 1.00 96.94 106 THR A N 1
ATOM 804 C CA . THR A 1 106 ? 0.061 -4.568 -13.331 1.00 96.94 106 THR A CA 1
ATOM 805 C C . THR A 1 106 ? 0.408 -3.208 -12.731 1.00 96.94 106 THR A C 1
ATOM 807 O O . THR A 1 106 ? 0.670 -2.278 -13.485 1.00 96.94 106 THR A O 1
ATOM 810 N N . VAL A 1 107 ? 0.476 -3.084 -11.401 1.00 95.56 107 VAL A N 1
ATOM 811 C CA . VAL A 1 107 ? 0.899 -1.839 -10.736 1.00 95.56 107 VAL A CA 1
ATOM 812 C C . VAL A 1 107 ? 2.368 -1.550 -11.041 1.00 95.56 107 VAL A C 1
ATOM 814 O O . VAL A 1 107 ? 2.713 -0.420 -11.372 1.00 95.56 107 VAL A O 1
ATOM 817 N N . VAL A 1 108 ? 3.219 -2.577 -11.006 1.00 94.81 108 VAL A N 1
ATOM 818 C CA . VAL A 1 108 ? 4.647 -2.469 -11.348 1.00 94.81 108 VAL A CA 1
ATOM 819 C C . VAL A 1 108 ? 4.821 -2.042 -12.803 1.00 94.81 108 VAL A C 1
ATOM 821 O O . VAL A 1 108 ? 5.552 -1.099 -13.091 1.00 94.81 108 VAL A O 1
ATOM 824 N N . LEU A 1 109 ? 4.103 -2.694 -13.720 1.00 95.06 109 LEU A N 1
ATOM 825 C CA . LEU A 1 109 ? 4.144 -2.360 -15.143 1.00 95.06 109 LEU A CA 1
ATOM 826 C C . LEU A 1 109 ? 3.636 -0.939 -15.414 1.00 95.06 109 LEU A C 1
ATOM 828 O O . LEU A 1 109 ? 4.253 -0.223 -16.195 1.00 95.06 109 LEU A O 1
ATOM 832 N N . ALA A 1 110 ? 2.571 -0.496 -14.738 1.00 94.88 110 ALA A N 1
ATOM 833 C CA . ALA A 1 110 ? 2.072 0.872 -14.866 1.00 94.88 110 ALA A CA 1
ATOM 834 C C . ALA A 1 110 ? 3.128 1.910 -14.450 1.00 94.88 110 ALA A C 1
ATOM 836 O O . ALA A 1 110 ? 3.318 2.902 -15.153 1.00 94.88 110 ALA A O 1
ATOM 837 N N . GLN A 1 111 ? 3.855 1.658 -13.353 1.00 94.06 111 GLN A N 1
ATOM 838 C CA . GLN A 1 111 ? 4.963 2.518 -12.920 1.00 94.06 111 GLN A CA 1
ATOM 839 C C . GLN A 1 111 ? 6.121 2.514 -13.928 1.00 94.06 111 GLN A C 1
ATOM 841 O O . GLN A 1 111 ? 6.627 3.579 -14.278 1.00 94.06 111 GLN A O 1
ATOM 846 N N . LEU A 1 112 ? 6.503 1.342 -14.449 1.00 92.50 112 LEU A N 1
ATOM 847 C CA . LEU A 1 112 ? 7.543 1.228 -15.477 1.00 92.50 112 LEU A CA 1
ATOM 848 C C . LEU A 1 112 ? 7.171 1.995 -16.753 1.00 92.50 112 LEU A C 1
ATOM 850 O O . LEU A 1 112 ? 7.979 2.768 -17.259 1.00 92.50 112 LEU A O 1
ATOM 854 N N . CYS A 1 113 ? 5.943 1.838 -17.251 1.00 91.25 113 CYS A N 1
ATOM 855 C CA . CYS A 1 113 ? 5.473 2.555 -18.435 1.00 91.25 113 CYS A CA 1
ATOM 856 C C . CYS A 1 113 ? 5.458 4.076 -18.218 1.00 91.25 113 CYS A C 1
ATOM 858 O O . CYS A 1 113 ? 5.936 4.815 -19.077 1.00 91.25 113 CYS A O 1
ATOM 860 N N . ALA A 1 114 ? 4.976 4.552 -17.067 1.00 91.06 114 ALA A N 1
ATOM 861 C CA . ALA A 1 114 ? 4.985 5.979 -16.741 1.00 91.06 114 ALA A CA 1
ATOM 862 C C . ALA A 1 114 ? 6.414 6.557 -16.671 1.00 91.06 114 ALA A C 1
ATOM 864 O O . ALA A 1 114 ? 6.676 7.648 -17.189 1.00 91.06 114 ALA A O 1
ATOM 865 N N . ALA A 1 115 ? 7.356 5.810 -16.086 1.00 87.25 115 ALA A N 1
ATOM 866 C CA . ALA A 1 115 ? 8.760 6.206 -16.020 1.00 87.25 115 ALA A CA 1
ATOM 867 C C . ALA A 1 115 ? 9.405 6.276 -17.415 1.00 87.25 115 ALA A C 1
ATOM 869 O O . ALA A 1 115 ? 10.063 7.266 -17.731 1.00 87.25 115 ALA A O 1
ATOM 870 N N . ILE A 1 116 ? 9.161 5.283 -18.279 1.00 83.19 116 ILE A N 1
ATOM 871 C CA . ILE A 1 116 ? 9.678 5.266 -19.659 1.00 83.19 116 ILE A CA 1
ATOM 872 C C . ILE A 1 116 ? 9.170 6.480 -20.445 1.00 83.19 116 ILE A C 1
ATOM 874 O O . ILE A 1 116 ? 9.962 7.160 -21.095 1.00 83.19 116 ILE A O 1
ATOM 878 N N . HIS A 1 117 ? 7.875 6.797 -20.343 1.00 78.12 117 HIS A N 1
ATOM 879 C CA . HIS A 1 117 ? 7.299 7.964 -21.017 1.00 78.12 117 HIS A CA 1
ATOM 880 C C . HIS A 1 117 ? 7.969 9.270 -20.578 1.00 78.12 117 HIS A C 1
ATOM 882 O O . HIS A 1 117 ? 8.298 10.104 -21.421 1.00 78.12 117 HIS A O 1
ATOM 888 N N . THR A 1 118 ? 8.215 9.422 -19.275 1.00 73.06 118 THR A N 1
ATOM 889 C CA . THR A 1 118 ? 8.900 10.599 -18.722 1.00 73.06 118 THR A CA 1
ATOM 890 C C . THR A 1 118 ? 10.303 10.760 -19.310 1.00 73.06 118 THR A C 1
ATOM 892 O O . THR A 1 118 ? 10.663 11.860 -19.718 1.00 73.06 118 THR A O 1
ATOM 895 N N . VAL A 1 119 ? 11.064 9.667 -19.431 1.00 66.12 119 VAL A N 1
ATOM 896 C CA . VAL A 1 119 ? 12.416 9.688 -20.016 1.00 66.12 119 VAL A CA 1
ATOM 897 C C . VAL A 1 119 ? 12.372 10.065 -21.499 1.00 66.12 119 VAL A C 1
ATOM 899 O O . VAL A 1 119 ? 13.129 10.924 -21.936 1.00 66.12 119 VAL A O 1
ATOM 902 N N . THR A 1 120 ? 11.442 9.499 -22.272 1.00 62.88 120 THR A N 1
ATOM 903 C CA . THR A 1 120 ? 11.330 9.797 -23.713 1.00 62.88 120 THR A CA 1
ATOM 904 C C . THR A 1 120 ? 10.774 11.191 -24.022 1.00 62.88 120 THR A C 1
ATOM 906 O O . THR A 1 120 ? 11.001 11.715 -25.108 1.00 62.88 120 THR A O 1
ATOM 909 N N . GLY A 1 121 ? 10.047 11.809 -23.084 1.00 56.31 121 GLY A N 1
ATOM 910 C CA . GLY A 1 121 ? 9.413 13.116 -23.272 1.00 56.31 121 GLY A CA 1
ATOM 911 C C . GLY A 1 121 ? 10.339 14.318 -23.065 1.00 56.31 121 GLY A C 1
ATOM 912 O O . GLY A 1 121 ? 10.003 15.409 -23.526 1.00 56.31 121 GLY A O 1
ATOM 913 N N . GLN A 1 122 ? 11.495 14.145 -22.410 1.00 50.62 122 GLN A N 1
ATOM 914 C CA . GLN A 1 122 ? 12.450 15.240 -22.179 1.00 50.62 122 GLN A CA 1
ATOM 915 C C . GLN A 1 122 ? 13.449 15.456 -23.331 1.00 50.62 122 GLN A C 1
ATOM 917 O O . GLN A 1 122 ? 14.000 16.549 -23.431 1.00 50.62 122 GLN A O 1
ATOM 922 N N . ASP A 1 123 ? 13.608 14.494 -24.247 1.00 49.25 123 ASP A N 1
ATOM 923 C CA . ASP A 1 123 ? 14.524 14.619 -25.396 1.00 49.25 123 ASP A CA 1
ATOM 924 C C . ASP A 1 123 ? 13.893 15.287 -26.633 1.00 49.25 123 ASP A C 1
ATOM 926 O O . ASP A 1 123 ? 14.598 15.748 -27.528 1.00 49.25 123 ASP A O 1
ATOM 930 N N . THR A 1 124 ? 12.565 15.430 -26.696 1.00 50.94 124 THR A N 1
ATOM 931 C CA . THR A 1 124 ? 11.887 16.029 -27.868 1.00 50.94 124 THR A CA 1
ATOM 932 C C . THR A 1 124 ? 11.886 17.563 -27.909 1.00 50.94 124 THR A C 1
ATOM 934 O O . THR A 1 124 ? 11.379 18.145 -28.864 1.00 50.94 124 THR A O 1
ATOM 937 N N . MET A 1 125 ? 12.453 18.244 -26.907 1.00 49.84 125 MET A N 1
ATOM 938 C CA . MET A 1 125 ? 12.453 19.714 -26.808 1.00 49.84 125 MET A CA 1
ATOM 939 C C . MET A 1 125 ? 13.805 20.358 -27.162 1.00 49.84 125 MET A C 1
ATOM 941 O O . MET A 1 125 ? 14.070 21.470 -26.722 1.00 49.84 125 MET A O 1
ATOM 945 N N . HIS A 1 126 ? 14.671 19.703 -27.944 1.00 49.12 126 HIS A N 1
ATOM 946 C CA . HIS A 1 126 ? 15.852 20.334 -28.560 1.00 49.12 126 HIS A CA 1
ATOM 947 C C . HIS A 1 126 ? 16.025 19.860 -30.007 1.00 49.12 126 HIS A C 1
ATOM 949 O O . HIS A 1 126 ? 16.845 18.997 -30.306 1.00 49.12 126 HIS A O 1
ATOM 955 N N . GLY A 1 127 ? 15.258 20.438 -30.932 1.00 49.88 127 GLY A N 1
ATOM 956 C CA . GLY A 1 127 ? 15.512 20.184 -32.347 1.00 49.88 127 GLY A CA 1
ATOM 957 C C . GLY A 1 127 ? 14.435 20.649 -33.307 1.00 49.88 127 GLY A C 1
ATOM 958 O O . GLY A 1 127 ? 13.929 19.822 -34.052 1.00 49.88 127 GLY A O 1
ATOM 959 N N . ASN A 1 128 ? 14.106 21.946 -33.338 1.00 48.34 128 ASN A N 1
ATOM 960 C CA . ASN A 1 128 ? 13.782 22.568 -34.626 1.00 48.34 128 ASN A CA 1
ATOM 961 C C . ASN A 1 128 ? 13.899 24.101 -34.589 1.00 48.34 128 ASN A C 1
ATOM 963 O O . ASN A 1 128 ? 12.937 24.816 -34.320 1.00 48.34 128 ASN A O 1
ATOM 967 N N . SER A 1 129 ? 15.089 24.613 -34.886 1.00 47.66 129 SER A N 1
ATOM 968 C CA . SER A 1 129 ? 15.266 25.991 -35.347 1.00 47.66 129 SER A CA 1
ATOM 969 C C . SER A 1 129 ? 16.350 26.032 -36.421 1.00 47.66 129 SER A C 1
ATOM 971 O O . SER A 1 129 ? 17.438 26.566 -36.228 1.00 47.66 129 SER A O 1
A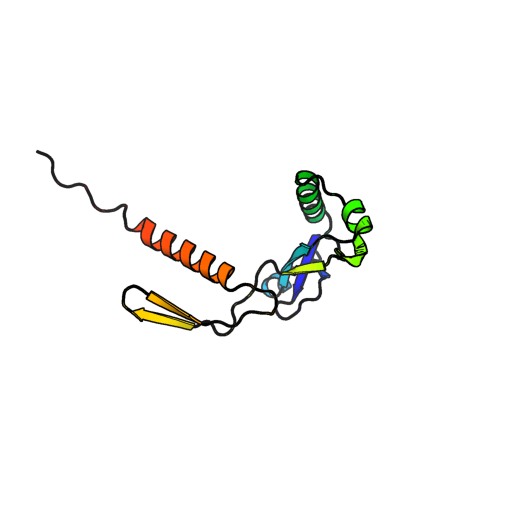TOM 973 N N . GLN A 1 130 ? 16.039 25.458 -37.584 1.00 49.75 130 GLN A N 1
ATOM 974 C CA . GLN A 1 130 ? 16.650 25.877 -38.839 1.00 49.75 130 GLN A CA 1
ATOM 975 C C . GLN A 1 130 ? 15.592 26.031 -39.937 1.00 49.75 130 GLN A C 1
ATOM 977 O O . GLN A 1 130 ? 14.682 25.219 -40.065 1.00 49.75 130 GLN A O 1
ATOM 982 N N . GLN A 1 131 ? 15.795 27.089 -40.725 1.00 48.41 131 GLN A N 1
ATOM 983 C CA . GLN A 1 131 ? 15.182 27.415 -42.012 1.00 48.41 131 GLN A CA 1
ATOM 984 C C . GLN A 1 131 ? 13.683 27.756 -42.052 1.00 48.41 131 GLN A C 1
ATOM 986 O O . GLN A 1 131 ? 12.841 26.883 -42.222 1.00 48.41 131 GLN A O 1
ATOM 991 N N . THR A 1 132 ? 13.391 29.056 -42.161 1.00 43.06 132 THR A N 1
ATOM 992 C CA . THR A 1 132 ? 12.595 29.572 -43.289 1.00 43.06 132 THR A CA 1
ATOM 993 C C . THR A 1 132 ? 13.111 30.954 -43.701 1.00 43.06 132 THR A C 1
ATOM 995 O O . THR A 1 132 ? 13.031 31.881 -42.901 1.00 43.06 132 THR A O 1
ATOM 998 N N . SER A 1 133 ? 13.597 31.003 -44.949 1.00 51.00 133 SER A N 1
ATOM 999 C CA . SER A 1 133 ? 13.709 32.125 -45.905 1.00 51.00 133 SER A CA 1
ATOM 1000 C C . SER A 1 133 ? 14.511 33.378 -45.557 1.00 51.00 133 SER A C 1
ATOM 1002 O O . SER A 1 133 ? 14.092 34.163 -44.686 1.00 51.00 133 SER A O 1
#

pLDDT: mean 87.08, std 13.94, range [43.06, 97.75]

Nearest PDB structures (foldseek):
  1z2z-assembly2_B  TM=7.429E-01  e=1.946E-04  Methanosarcina mazei

Solvent-accessible surface area (backbone atoms only — not comparable to full-atom values): 8175 Å² total; per-residue (Å²): 67,52,32,25,22,47,71,93,51,78,64,75,46,76,47,59,90,87,47,67,90,50,48,89,53,44,33,56,37,43,84,37,75,25,79,68,29,82,78,48,34,68,75,50,30,54,50,55,50,51,58,33,51,76,71,76,45,58,74,65,63,28,50,76,40,38,94,82,28,40,34,38,68,40,72,72,71,83,74,74,38,80,72,43,78,45,74,74,49,103,88,40,78,43,73,50,64,47,70,62,90,94,63,59,69,66,59,55,50,51,53,52,53,54,52,51,51,56,62,64,60,69,66,75,79,75,83,86,90,77,88,84,134

Foldseek 3Di:
DFWKDFQPDDDIDADDPPCVVCVVRIFTWDKQAADQEDAYDDPVNVVNQVVCVVVVHDHVVRVVVCVVRRIYIGGPDHDWAPWDWDDPDPPDIDIDTDGDPPDDVVVVVVVVVVVVCVVVVVVVPPDDDDDDD

Sequence (133 aa):
GDVVCRRDGTRPFPLADAAADLLPELIPMGPLPGPDMLPATGPVRERESACLDQLGLNDEDFARFKRHSRGTRRKMVETLQDPEVSLANERALRVAFTLPAGSFATVVLAQLCAAIHTVTGQDTMHGNSQQTS